Protein AF-A0A5C7VJB1-F1 (afdb_monomer)

Secondary structure (DSSP, 8-state):
-EEEEEETTS-EEEEE--SSS-HHHHHHHHHHTTEEEEEEE-----TT---TT------

Radius of gyration: 18.5 Å; Cα contacts (8 Å, |Δi|>4): 63; chains: 1; bounding box: 58×11×39 Å

Sequence (59 aa):
MKVMVIFKTGTSQVFIVPRDILAVEFRRLAESVGGEIHRIEFMQKNKFAAPKYALIKDI

Nearest PDB structures (foldseek):
  4hqb-assembly1_C  TM=8.046E-01  e=4.929E-01  Deinococcus radiodurans
  4hqb-assembly1_B  TM=7.818E-01  e=6.000E-01  Deinococcus radiodurans
  4exw-assembly1_A  TM=7.546E-01  e=1.953E+00  Deinococcus geothermalis DSM 11300
  7kif-assembly1_J  TM=4.800E-01  e=7.742E+00  Mycobacterium tuberculosis
  5vi5-assembly1_J  TM=4.207E-01  e=7.742E+00  Mycolicibacterium smegmatis MC2 155

pLDDT: mean 84.89, std 16.54, range [49.06, 97.88]

Mean predicted aligned error: 9.71 Å

Structure (mmCIF, N/CA/C/O backbone):
data_AF-A0A5C7VJB1-F1
#
_entry.id   AF-A0A5C7VJB1-F1
#
loop_
_atom_site.group_PDB
_atom_site.id
_atom_site.type_symbol
_atom_site.label_atom_id
_atom_site.label_alt_id
_atom_site.label_comp_id
_atom_site.label_asym_id
_at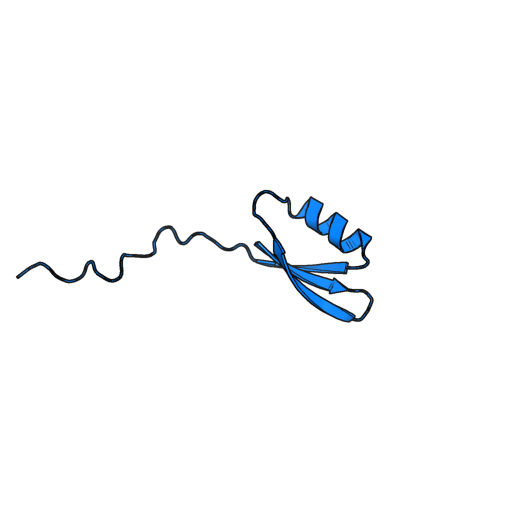om_site.label_entity_id
_atom_site.label_seq_id
_atom_site.pdbx_PDB_ins_code
_atom_site.Cartn_x
_atom_site.Cartn_y
_atom_site.Cartn_z
_atom_site.occupancy
_atom_site.B_iso_or_equiv
_atom_site.auth_seq_id
_atom_site.auth_comp_id
_atom_site.auth_asym_id
_atom_site.auth_atom_id
_atom_site.pdbx_PDB_model_num
ATOM 1 N N . MET A 1 1 ? 9.492 -0.718 -6.643 1.00 91.44 1 MET A N 1
ATOM 2 C CA . MET A 1 1 ? 9.729 0.140 -5.459 1.00 91.44 1 MET A CA 1
ATOM 3 C C . 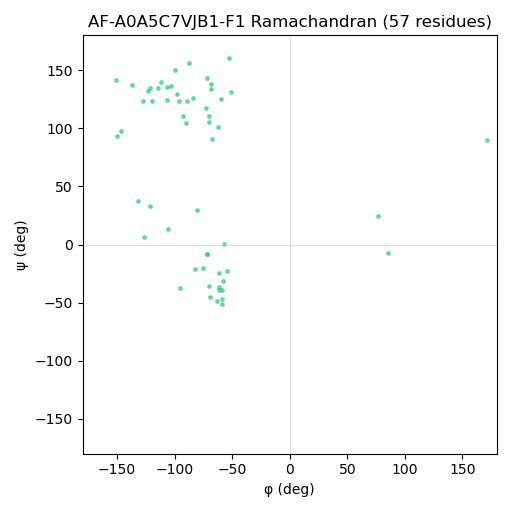MET A 1 1 ? 9.791 -0.746 -4.223 1.00 91.44 1 MET A C 1
ATOM 5 O O . MET A 1 1 ? 9.340 -1.883 -4.294 1.00 91.44 1 MET A O 1
ATOM 9 N N . LYS A 1 2 ? 10.349 -0.261 -3.116 1.00 95.12 2 LYS A N 1
ATOM 10 C CA . LYS A 1 2 ? 10.168 -0.879 -1.797 1.00 95.12 2 LYS A CA 1
ATOM 11 C C . LYS A 1 2 ? 9.236 0.001 -0.978 1.00 95.12 2 LYS A C 1
ATOM 13 O O . LYS A 1 2 ? 9.400 1.216 -1.000 1.00 95.12 2 LYS A O 1
ATOM 18 N N . VAL A 1 3 ? 8.269 -0.592 -0.290 1.00 95.88 3 VAL A N 1
ATOM 19 C CA . VAL A 1 3 ? 7.309 0.144 0.540 1.00 95.88 3 VAL A CA 1
ATOM 20 C C . VAL A 1 3 ? 7.293 -0.458 1.933 1.00 95.88 3 VAL A C 1
ATOM 22 O O . VAL A 1 3 ? 7.054 -1.652 2.077 1.00 95.88 3 VAL A O 1
ATOM 25 N N . MET A 1 4 ? 7.556 0.356 2.949 1.00 97.50 4 MET A N 1
ATOM 26 C CA . MET A 1 4 ? 7.389 -0.019 4.348 1.00 97.50 4 MET A CA 1
ATOM 27 C C . MET A 1 4 ? 5.967 0.321 4.783 1.00 97.50 4 MET A C 1
ATOM 29 O O . MET A 1 4 ? 5.548 1.477 4.686 1.00 97.50 4 MET A O 1
ATOM 33 N N . VAL A 1 5 ? 5.254 -0.689 5.269 1.00 97.75 5 VAL A N 1
ATOM 34 C CA . VAL A 1 5 ? 3.901 -0.579 5.814 1.00 97.75 5 VAL A CA 1
ATOM 35 C C . VAL A 1 5 ? 3.947 -0.903 7.299 1.00 97.75 5 VAL A C 1
ATOM 37 O O . VAL A 1 5 ? 4.575 -1.888 7.690 1.00 97.75 5 VAL A O 1
ATOM 40 N N . ILE A 1 6 ? 3.281 -0.088 8.111 1.00 97.88 6 ILE A N 1
ATOM 41 C CA . ILE A 1 6 ? 3.032 -0.362 9.528 1.00 97.88 6 ILE A CA 1
ATOM 42 C C . ILE A 1 6 ? 1.560 -0.736 9.664 1.00 97.88 6 ILE A C 1
ATOM 44 O O . ILE A 1 6 ? 0.682 0.006 9.234 1.00 97.88 6 ILE A O 1
ATOM 48 N N . PHE A 1 7 ? 1.286 -1.904 10.231 1.00 97.12 7 PHE A N 1
ATOM 49 C CA . PHE A 1 7 ? -0.071 -2.374 10.480 1.00 97.12 7 PHE A CA 1
ATOM 50 C C . PHE A 1 7 ? -0.576 -1.881 11.830 1.00 97.12 7 PHE A C 1
ATOM 52 O O . PHE A 1 7 ? 0.203 -1.663 12.756 1.00 97.12 7 PHE A O 1
ATOM 59 N N . LYS A 1 8 ? -1.901 -1.796 11.980 1.00 94.69 8 LYS A N 1
ATOM 60 C CA . LYS A 1 8 ? -2.562 -1.488 13.263 1.00 94.69 8 LYS A CA 1
ATOM 61 C C . LYS A 1 8 ? -2.156 -2.429 14.406 1.00 94.69 8 LYS A C 1
ATOM 63 O O . LYS A 1 8 ? -2.255 -2.050 15.565 1.00 94.69 8 LYS A O 1
ATOM 68 N N . THR A 1 9 ? -1.677 -3.634 14.091 1.00 94.50 9 THR A N 1
ATOM 69 C CA . THR A 1 9 ? -1.117 -4.590 15.061 1.00 94.50 9 THR A CA 1
ATOM 70 C C . THR A 1 9 ? 0.252 -4.172 15.614 1.00 94.50 9 THR A C 1
ATOM 72 O O . THR A 1 9 ? 0.771 -4.833 16.506 1.00 94.50 9 THR A O 1
ATOM 75 N N . GLY A 1 10 ? 0.871 -3.121 15.067 1.00 94.12 10 GLY A N 1
ATOM 76 C CA . GLY A 1 10 ? 2.240 -2.694 15.364 1.00 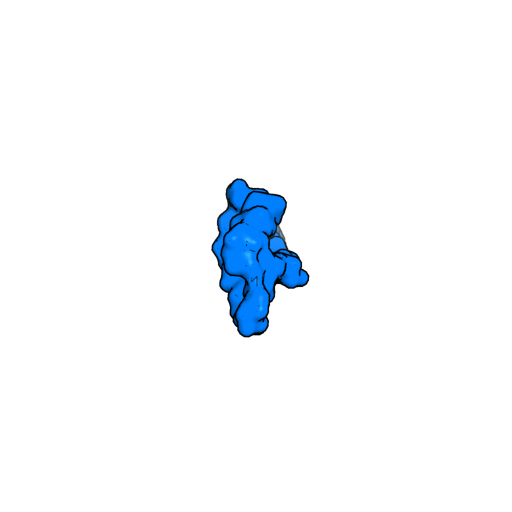94.12 10 GLY A CA 1
ATOM 77 C C . GLY A 1 10 ? 3.310 -3.410 14.532 1.00 94.12 10 GLY A C 1
ATOM 78 O O . GLY A 1 10 ? 4.476 -3.022 14.565 1.00 94.12 10 GLY A O 1
ATOM 79 N N . THR A 1 11 ? 2.943 -4.434 13.753 1.00 96.88 11 THR A N 1
ATOM 80 C CA . THR A 1 11 ? 3.875 -5.127 12.854 1.00 96.88 11 THR A CA 1
ATOM 81 C C . THR A 1 11 ? 4.284 -4.208 11.705 1.00 96.88 11 THR A C 1
ATOM 83 O O . THR A 1 11 ? 3.438 -3.531 11.123 1.00 96.88 11 THR A O 1
ATOM 86 N N . SER A 1 12 ? 5.564 -4.216 11.332 1.00 96.94 12 SER A N 1
ATOM 87 C CA . SER A 1 12 ? 6.046 -3.544 10.125 1.00 96.94 12 SER A CA 1
ATOM 88 C C . SER A 1 12 ? 6.509 -4.562 9.085 1.00 96.94 12 SER A C 1
ATOM 90 O O . SER A 1 12 ? 7.122 -5.574 9.418 1.00 96.94 12 SER A O 1
ATOM 92 N N . GLN A 1 13 ? 6.200 -4.303 7.815 1.00 97.06 13 GLN A N 1
ATOM 93 C CA . GLN A 1 13 ? 6.599 -5.156 6.698 1.00 97.06 13 GLN A CA 1
ATOM 94 C C . GLN A 1 13 ? 7.077 -4.305 5.529 1.00 97.06 13 GLN A C 1
ATOM 96 O O . GLN A 1 13 ? 6.456 -3.306 5.161 1.00 97.06 13 GLN A O 1
ATOM 101 N N . VAL A 1 14 ? 8.174 -4.736 4.908 1.00 97.19 14 VAL A N 1
ATOM 102 C CA . VAL A 1 14 ? 8.654 -4.160 3.652 1.00 97.19 14 VAL A CA 1
ATOM 103 C C . VAL A 1 14 ? 8.149 -5.010 2.493 1.00 97.19 14 VAL A C 1
ATOM 105 O O . VAL A 1 14 ? 8.418 -6.209 2.431 1.00 97.19 14 VAL A O 1
ATOM 108 N N . PHE A 1 15 ? 7.445 -4.378 1.562 1.00 95.94 15 PHE A N 1
ATOM 109 C CA . PHE A 1 15 ? 6.951 -4.981 0.332 1.00 95.94 15 PHE A CA 1
ATOM 110 C C . PHE A 1 15 ? 7.821 -4.565 -0.850 1.00 95.94 15 PHE A C 1
ATOM 112 O O . PHE A 1 15 ? 8.172 -3.392 -1.000 1.00 95.94 15 PHE A O 1
ATOM 119 N N . ILE A 1 16 ? 8.145 -5.521 -1.721 1.00 94.94 16 ILE A N 1
ATOM 120 C CA . ILE A 1 16 ? 8.715 -5.232 -3.038 1.00 94.94 16 ILE A CA 1
ATOM 121 C C . ILE A 1 16 ? 7.541 -5.092 -3.997 1.00 94.94 16 ILE A C 1
ATOM 123 O O . ILE A 1 16 ? 6.925 -6.081 -4.379 1.00 94.94 16 ILE A O 1
ATOM 127 N N . VAL A 1 17 ? 7.226 -3.854 -4.363 1.00 93.25 17 VAL A N 1
ATOM 128 C CA . VAL A 1 17 ? 6.084 -3.556 -5.229 1.00 93.25 17 VAL A CA 1
ATOM 129 C C . VAL A 1 17 ? 6.578 -3.375 -6.671 1.00 93.25 17 VAL A C 1
ATOM 131 O O . VAL A 1 17 ? 7.537 -2.613 -6.894 1.00 93.25 17 VAL A O 1
ATOM 134 N N . PRO A 1 18 ? 5.967 -4.065 -7.648 1.00 91.81 18 PRO A N 1
ATOM 135 C CA . PRO A 1 18 ? 6.211 -3.865 -9.074 1.00 91.81 18 PRO A CA 1
ATOM 136 C C . PRO A 1 18 ? 6.071 -2.397 -9.528 1.00 91.81 18 PRO A C 1
ATOM 138 O O . PRO A 1 18 ? 5.528 -1.555 -8.815 1.00 91.81 18 PRO A O 1
ATOM 141 N N . ARG A 1 19 ? 6.656 -2.047 -10.683 1.00 86.38 19 ARG A N 1
ATOM 142 C CA . ARG A 1 19 ? 6.703 -0.648 -11.177 1.00 86.38 19 ARG A CA 1
ATOM 143 C C . ARG A 1 19 ? 5.425 -0.203 -11.888 1.00 86.38 19 ARG A C 1
ATOM 145 O O . ARG A 1 19 ? 5.217 0.992 -12.045 1.00 86.38 19 ARG A O 1
ATOM 152 N N . ASP A 1 20 ? 4.648 -1.163 -12.349 1.00 92.19 20 ASP A N 1
ATOM 153 C CA . ASP A 1 20 ? 3.338 -1.038 -12.981 1.00 92.19 20 ASP A CA 1
ATOM 154 C C . ASP A 1 20 ? 2.222 -0.737 -11.973 1.00 92.19 20 ASP A C 1
ATOM 156 O O . ASP A 1 20 ? 1.202 -0.183 -12.363 1.00 92.19 20 ASP A O 1
ATOM 160 N N . ILE A 1 21 ? 2.432 -1.012 -10.681 1.00 94.06 21 ILE A N 1
ATOM 161 C CA . ILE A 1 21 ? 1.493 -0.626 -9.622 1.00 94.06 21 ILE A CA 1
ATOM 162 C C . ILE A 1 21 ? 1.753 0.819 -9.203 1.00 94.06 21 ILE A C 1
ATOM 164 O O . ILE A 1 21 ? 2.866 1.181 -8.802 1.00 94.06 21 ILE A O 1
ATOM 168 N N . LEU A 1 22 ? 0.707 1.646 -9.228 1.00 92.81 22 LEU A N 1
ATOM 169 C CA . LEU A 1 22 ? 0.798 3.018 -8.744 1.00 92.81 22 LEU A CA 1
ATOM 170 C C . LEU A 1 22 ? 0.902 3.048 -7.214 1.00 92.81 22 LEU A C 1
ATOM 172 O O . LEU A 1 22 ? 0.229 2.305 -6.501 1.00 92.81 22 LEU A O 1
ATOM 176 N N . ALA A 1 23 ? 1.686 3.985 -6.677 1.00 91.56 23 ALA A N 1
ATOM 177 C CA . ALA A 1 23 ? 1.810 4.156 -5.226 1.00 91.56 23 ALA A CA 1
ATOM 178 C C . ALA A 1 23 ? 0.455 4.442 -4.545 1.00 91.56 23 ALA A C 1
ATOM 180 O O . ALA A 1 23 ? 0.237 4.029 -3.408 1.00 91.56 23 ALA A O 1
ATOM 181 N N . VAL A 1 24 ? -0.465 5.117 -5.247 1.00 94.69 24 VAL A N 1
ATOM 182 C CA . VAL A 1 24 ? -1.825 5.391 -4.755 1.00 94.69 24 VAL A CA 1
ATOM 183 C C . VAL A 1 24 ? -2.695 4.136 -4.694 1.00 94.69 24 VAL A C 1
ATOM 185 O O . VAL A 1 24 ? -3.476 3.990 -3.760 1.00 94.69 24 VAL A O 1
ATOM 188 N N . GLU A 1 25 ? -2.540 3.212 -5.643 1.00 95.75 25 GLU A N 1
ATOM 189 C CA . GLU A 1 25 ? -3.249 1.929 -5.626 1.00 95.75 25 GLU A CA 1
ATOM 190 C C . GLU A 1 25 ? -2.722 1.051 -4.498 1.00 95.75 25 GLU A C 1
ATOM 192 O O . GLU A 1 25 ? -3.501 0.521 -3.708 1.00 95.75 25 GLU A O 1
ATOM 197 N N . PHE A 1 26 ? -1.395 0.978 -4.355 1.00 95.94 26 PHE A N 1
ATOM 198 C CA . PHE A 1 26 ? -0.778 0.241 -3.260 1.00 95.94 26 PHE A CA 1
ATOM 199 C C . PHE A 1 26 ? -1.174 0.806 -1.888 1.00 95.94 26 PHE A C 1
ATOM 201 O O . PHE A 1 26 ? -1.407 0.040 -0.957 1.00 95.94 26 PHE A O 1
ATOM 208 N N . ARG A 1 27 ? -1.313 2.135 -1.759 1.00 96.31 27 ARG A N 1
ATOM 209 C CA . ARG A 1 27 ? -1.812 2.769 -0.530 1.00 96.31 27 ARG A CA 1
ATOM 210 C C . ARG A 1 27 ? -3.207 2.279 -0.169 1.00 96.31 27 ARG A C 1
ATOM 212 O O . ARG A 1 27 ? -3.398 1.818 0.949 1.00 96.31 27 ARG A O 1
ATOM 219 N N . ARG A 1 28 ? -4.148 2.327 -1.116 1.00 97.56 28 ARG A N 1
ATOM 220 C CA . ARG A 1 28 ? -5.523 1.855 -0.892 1.00 97.56 28 ARG A CA 1
ATOM 221 C C . ARG A 1 28 ? -5.549 0.383 -0.483 1.00 97.56 28 ARG A C 1
ATOM 223 O O . ARG A 1 28 ? -6.306 0.008 0.406 1.00 97.56 28 ARG A O 1
ATOM 230 N N . LEU A 1 29 ? -4.696 -0.442 -1.097 1.00 95.44 29 LEU A N 1
ATOM 231 C CA . LEU A 1 29 ? -4.564 -1.851 -0.732 1.00 95.44 29 LEU A CA 1
ATOM 232 C C . LEU A 1 29 ? -4.052 -2.016 0.705 1.00 95.44 29 LEU A C 1
ATOM 234 O O . LEU A 1 29 ? -4.662 -2.752 1.475 1.00 95.44 29 LEU A O 1
ATOM 238 N N . ALA A 1 30 ? -2.986 -1.308 1.087 1.00 96.12 30 ALA A N 1
ATOM 239 C CA . ALA A 1 30 ? -2.464 -1.338 2.452 1.00 96.12 30 ALA A CA 1
ATOM 240 C C . ALA A 1 30 ? -3.528 -0.892 3.471 1.00 96.12 30 ALA A C 1
ATOM 242 O O . ALA A 1 30 ? -3.775 -1.600 4.444 1.00 96.12 30 ALA A O 1
ATOM 243 N N . GLU A 1 31 ? -4.226 0.213 3.204 1.00 97.00 31 GLU A N 1
ATOM 244 C CA . GLU A 1 31 ? -5.287 0.740 4.072 1.00 97.00 31 GLU A CA 1
ATOM 245 C C . GLU A 1 31 ? -6.446 -0.255 4.237 1.00 97.00 31 GLU A C 1
ATOM 247 O O . GLU A 1 31 ? -6.948 -0.432 5.350 1.00 97.00 31 GLU A O 1
ATOM 252 N N . SER A 1 32 ? -6.822 -0.969 3.167 1.00 97.25 32 SER A N 1
ATOM 253 C CA . SER A 1 32 ? -7.911 -1.960 3.191 1.00 97.25 32 SER A CA 1
ATOM 254 C C . SER A 1 32 ? -7.665 -3.133 4.149 1.00 97.25 32 SER A C 1
ATOM 256 O O . SER A 1 32 ? -8.618 -3.724 4.652 1.00 97.25 32 SER A O 1
ATOM 258 N N . VAL A 1 33 ? -6.399 -3.435 4.454 1.00 94.81 33 VAL A N 1
ATOM 259 C CA . VAL A 1 33 ? -5.990 -4.486 5.402 1.00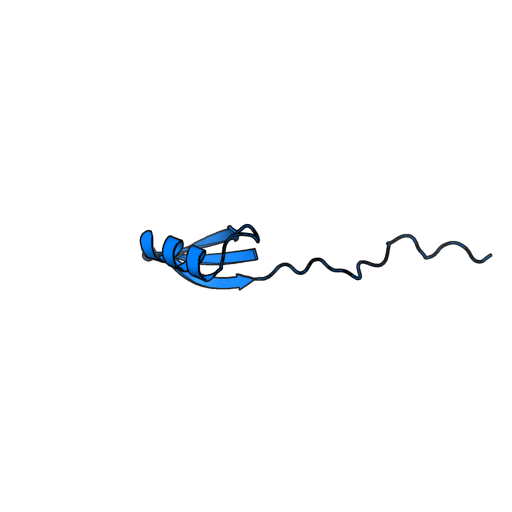 94.81 33 VAL A CA 1
ATOM 260 C C . VAL A 1 33 ? -5.485 -3.915 6.733 1.00 94.81 33 VAL A C 1
ATOM 262 O O . VAL A 1 33 ? -4.885 -4.625 7.537 1.00 94.81 33 VAL A O 1
ATOM 265 N N . GLY A 1 34 ? -5.722 -2.624 6.990 1.00 95.81 34 GLY A N 1
ATOM 266 C CA . GLY A 1 34 ? -5.318 -1.957 8.228 1.00 95.81 34 GLY A CA 1
ATOM 267 C C . GLY A 1 34 ? -3.829 -1.617 8.307 1.00 95.81 34 GLY A C 1
ATOM 268 O O . GLY A 1 34 ? -3.293 -1.518 9.411 1.00 95.81 34 GLY A O 1
ATOM 269 N N . GLY A 1 35 ? -3.164 -1.464 7.164 1.00 96.88 35 GLY A N 1
ATOM 270 C CA . GLY A 1 35 ? -1.800 -0.964 7.042 1.00 96.88 35 GLY A CA 1
ATOM 271 C C . GLY A 1 35 ? -1.741 0.511 6.646 1.00 96.88 35 GLY A C 1
ATOM 272 O O . GLY A 1 35 ? -2.597 1.012 5.926 1.00 96.88 35 GLY A O 1
ATOM 273 N N . GLU A 1 36 ? -0.689 1.197 7.077 1.00 97.44 36 GLU A N 1
ATOM 274 C CA . GLU A 1 36 ? -0.357 2.564 6.683 1.00 97.44 36 GLU A CA 1
ATOM 275 C C . GLU A 1 36 ? 1.031 2.590 6.036 1.00 97.44 36 GLU A C 1
ATOM 277 O O . GLU A 1 36 ? 1.982 1.986 6.541 1.00 97.44 36 GLU A O 1
ATOM 282 N N . ILE A 1 37 ? 1.167 3.285 4.902 1.00 96.25 37 ILE A N 1
ATOM 283 C CA . ILE A 1 37 ? 2.474 3.463 4.265 1.00 96.25 37 ILE A CA 1
ATOM 284 C C . ILE A 1 37 ? 3.303 4.445 5.088 1.00 96.25 37 ILE A C 1
ATOM 286 O O . ILE A 1 37 ? 2.987 5.628 5.148 1.00 96.25 37 ILE A O 1
ATOM 290 N N . HIS A 1 38 ? 4.428 3.967 5.612 1.00 95.69 38 HIS A N 1
ATOM 291 C CA . HIS A 1 38 ? 5.365 4.788 6.370 1.00 95.69 38 HIS A CA 1
ATOM 292 C C . HIS A 1 38 ? 6.515 5.327 5.507 1.00 95.69 38 HIS A C 1
ATOM 294 O O . HIS A 1 38 ? 6.964 6.457 5.682 1.00 95.69 38 HIS A O 1
ATOM 300 N N . ARG A 1 39 ? 7.011 4.530 4.549 1.00 95.00 39 ARG A N 1
ATOM 301 C CA . ARG A 1 39 ? 8.152 4.913 3.698 1.00 95.00 39 ARG A CA 1
ATOM 302 C C . ARG A 1 39 ? 8.084 4.252 2.327 1.00 95.00 39 ARG A C 1
ATOM 304 O O . ARG A 1 39 ? 7.749 3.075 2.224 1.00 95.00 39 ARG A O 1
ATOM 311 N N . ILE A 1 40 ? 8.462 4.988 1.282 1.00 93.75 40 ILE A N 1
ATOM 312 C CA . ILE A 1 40 ? 8.584 4.479 -0.091 1.00 93.75 40 ILE A CA 1
ATOM 313 C C . ILE A 1 40 ? 10.007 4.730 -0.592 1.00 93.75 40 ILE A C 1
ATOM 315 O O . ILE A 1 40 ? 10.519 5.842 -0.498 1.00 93.75 40 ILE A O 1
ATOM 319 N N . GLU A 1 41 ? 10.631 3.706 -1.168 1.00 93.00 41 GLU A N 1
ATOM 320 C CA . GLU A 1 41 ? 11.944 3.780 -1.804 1.00 93.00 41 GLU A CA 1
ATOM 321 C C . GLU A 1 41 ? 11.857 3.400 -3.284 1.00 93.00 41 GLU A C 1
ATOM 323 O O . GLU A 1 41 ? 11.443 2.296 -3.671 1.00 93.00 41 GLU A O 1
ATOM 328 N N . PHE A 1 42 ? 12.307 4.312 -4.139 1.00 87.88 42 PHE A N 1
ATOM 329 C CA . PHE A 1 42 ? 12.377 4.088 -5.575 1.00 87.88 42 PHE A CA 1
ATOM 330 C 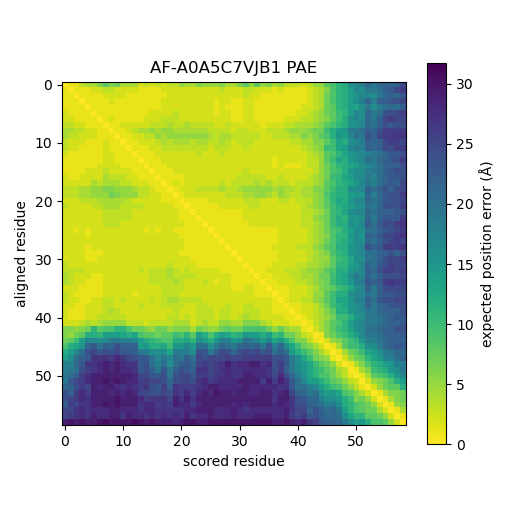C . PHE A 1 42 ? 13.757 3.559 -5.949 1.00 87.88 42 PHE A C 1
ATOM 332 O O . PHE A 1 42 ? 14.752 4.277 -5.906 1.00 87.88 42 PHE A O 1
ATOM 339 N N . MET A 1 43 ? 13.819 2.291 -6.360 1.00 79.56 43 MET A N 1
ATOM 340 C CA . MET A 1 43 ? 15.046 1.741 -6.930 1.00 79.56 43 MET A CA 1
ATOM 341 C C . MET A 1 43 ? 15.292 2.362 -8.304 1.00 79.56 43 MET A C 1
ATOM 343 O O . MET A 1 43 ? 14.622 2.007 -9.284 1.00 79.56 43 MET A O 1
ATOM 347 N N . GLN A 1 44 ? 16.259 3.272 -8.386 1.00 75.38 44 GLN A N 1
ATOM 348 C CA . GLN A 1 44 ? 16.758 3.766 -9.661 1.00 75.38 44 GLN A CA 1
ATOM 349 C C . GLN A 1 44 ? 17.503 2.629 -10.375 1.00 75.38 44 GLN A C 1
ATOM 351 O O . GLN A 1 44 ? 18.313 1.926 -9.774 1.00 75.38 44 GLN A O 1
ATOM 356 N N . LYS A 1 45 ? 17.230 2.426 -11.673 1.00 67.31 45 LYS A N 1
ATOM 357 C CA . LYS A 1 45 ? 18.177 1.677 -12.512 1.00 67.31 45 LYS A CA 1
ATOM 358 C C . LYS A 1 45 ? 19.376 2.603 -12.657 1.00 67.31 45 LYS A C 1
ATOM 360 O O . LYS A 1 45 ? 19.236 3.650 -13.284 1.00 67.31 45 LYS A O 1
ATOM 365 N N . ASN A 1 46 ? 20.502 2.253 -12.047 1.00 60.16 46 ASN A N 1
ATOM 366 C CA . ASN A 1 46 ? 21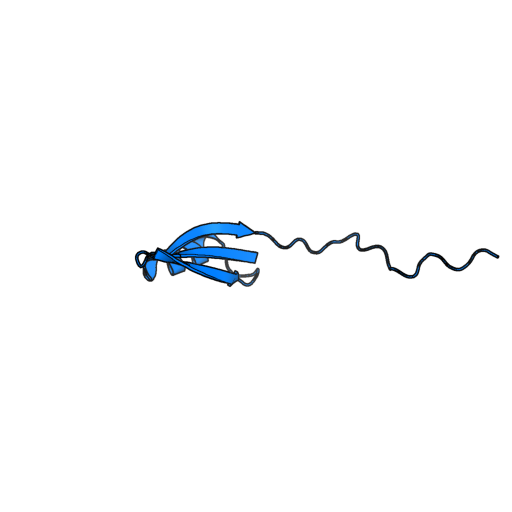.728 3.021 -12.193 1.00 60.16 46 ASN A CA 1
ATOM 367 C C . ASN A 1 46 ? 22.121 2.979 -13.680 1.00 60.16 46 ASN A C 1
ATOM 369 O O . ASN A 1 46 ? 22.608 1.959 -14.159 1.00 60.16 46 A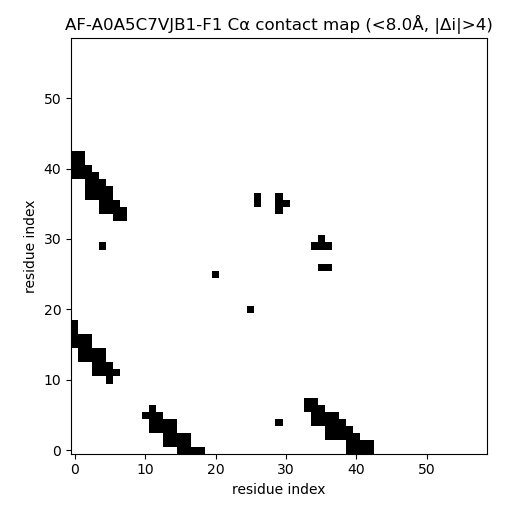SN A O 1
ATOM 373 N N . LYS A 1 47 ? 21.837 4.044 -14.441 1.00 58.50 47 LYS A N 1
ATOM 374 C CA . LYS A 1 47 ? 22.188 4.125 -15.873 1.00 58.50 47 LYS A CA 1
ATOM 375 C C . LYS A 1 47 ? 23.699 4.305 -16.093 1.00 58.50 47 LYS A C 1
ATOM 377 O O . LYS A 1 47 ? 24.157 4.199 -17.221 1.00 58.50 47 LYS A O 1
ATOM 382 N N . PHE A 1 48 ?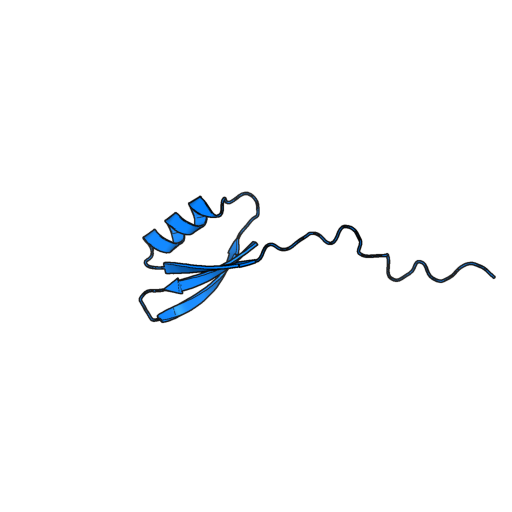 24.454 4.529 -15.015 1.00 58.91 48 PHE A N 1
ATOM 383 C CA . PHE A 1 48 ? 25.894 4.794 -15.005 1.00 58.91 48 PHE A CA 1
ATOM 384 C C . PHE A 1 48 ? 26.676 3.769 -14.175 1.00 58.91 48 PHE A C 1
ATOM 386 O O . PHE A 1 48 ? 27.669 4.111 -13.538 1.00 58.91 48 PHE A O 1
ATOM 393 N N . ALA A 1 49 ? 26.240 2.507 -14.133 1.00 59.91 49 ALA A N 1
ATOM 394 C CA . ALA A 1 49 ? 27.143 1.457 -13.676 1.00 59.91 49 ALA A CA 1
ATOM 395 C C . ALA A 1 49 ? 28.254 1.318 -14.729 1.00 59.91 49 ALA A C 1
ATOM 397 O O . ALA A 1 49 ? 28.086 0.609 -15.719 1.00 59.91 49 ALA A O 1
ATOM 398 N N . ALA A 1 50 ? 29.349 2.063 -14.551 1.00 60.97 50 ALA A N 1
ATOM 399 C CA . ALA A 1 50 ? 30.546 1.914 -15.361 1.00 60.97 50 ALA A CA 1
ATOM 400 C C . ALA A 1 50 ? 30.941 0.426 -15.370 1.00 60.97 50 ALA A C 1
ATOM 402 O O . ALA A 1 50 ? 30.948 -0.205 -14.303 1.00 60.97 50 ALA A O 1
ATOM 403 N N . PRO A 1 51 ? 31.218 -0.174 -16.539 1.00 59.41 51 PRO A N 1
ATOM 404 C CA . PRO A 1 51 ? 31.639 -1.562 -16.583 1.00 59.41 51 PRO A CA 1
ATOM 405 C C . PRO A 1 51 ? 32.930 -1.707 -15.771 1.00 59.41 51 PRO A C 1
ATOM 407 O O . PRO A 1 51 ? 33.920 -1.031 -16.043 1.00 59.41 51 PRO A O 1
ATOM 410 N N . LYS A 1 52 ? 32.925 -2.623 -14.792 1.00 57.19 52 LYS A N 1
ATOM 411 C CA . LYS A 1 52 ? 34.052 -2.944 -13.888 1.00 57.19 52 LYS A CA 1
ATOM 412 C C . LYS A 1 52 ? 35.354 -3.370 -14.599 1.00 57.19 52 LYS A C 1
ATOM 414 O O . LYS A 1 52 ? 36.333 -3.657 -13.923 1.00 57.19 52 LYS A O 1
ATOM 419 N N . TYR A 1 53 ? 35.371 -3.411 -15.932 1.00 57.72 53 TYR A N 1
ATOM 420 C CA . TYR A 1 53 ? 36.459 -3.942 -16.753 1.00 57.72 53 TYR A CA 1
ATOM 421 C C . TYR A 1 53 ? 36.986 -2.966 -17.821 1.00 57.72 53 TYR A C 1
ATOM 423 O O . TYR A 1 53 ? 37.838 -3.353 -18.609 1.00 57.72 53 TYR A O 1
ATOM 431 N N . ALA A 1 54 ? 36.539 -1.705 -17.863 1.00 56.12 54 ALA A N 1
ATOM 432 C CA . ALA A 1 54 ? 37.025 -0.724 -18.850 1.00 56.12 54 ALA A CA 1
ATOM 433 C C . ALA A 1 54 ? 38.386 -0.081 -18.491 1.00 56.12 5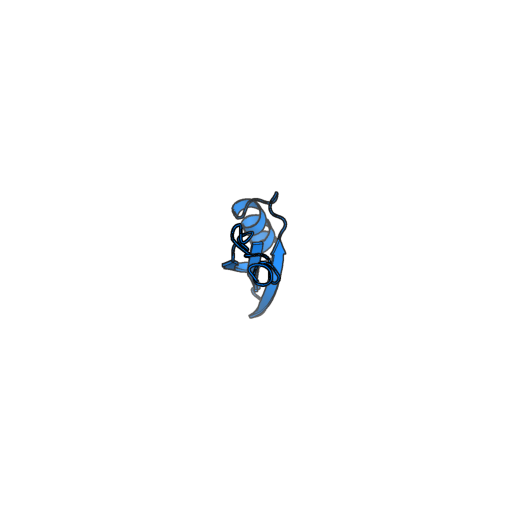4 ALA A C 1
ATOM 435 O O . ALA A 1 54 ? 38.643 1.061 -18.851 1.00 56.12 54 ALA A O 1
ATOM 436 N N . LEU A 1 55 ? 39.253 -0.796 -17.769 1.00 59.47 55 LEU A N 1
ATOM 437 C CA . LEU A 1 55 ? 40.548 -0.289 -17.301 1.00 59.47 55 LEU A CA 1
ATOM 438 C C . LEU A 1 55 ? 41.694 -1.268 -17.585 1.00 59.47 55 LEU A C 1
ATOM 440 O O . LEU A 1 55 ? 42.594 -1.408 -16.774 1.00 59.47 55 LEU A O 1
ATOM 444 N N . ILE A 1 56 ? 41.675 -1.964 -18.724 1.00 58.50 56 ILE A N 1
ATOM 445 C CA . ILE A 1 56 ? 42.903 -2.543 -19.286 1.00 58.50 56 ILE A CA 1
ATOM 446 C C . ILE A 1 56 ? 42.796 -2.514 -20.807 1.00 58.50 56 ILE A C 1
ATOM 448 O O . ILE A 1 56 ? 42.154 -3.383 -21.395 1.00 58.50 56 ILE A O 1
ATOM 452 N N . LYS A 1 57 ? 43.401 -1.498 -21.419 1.00 49.06 57 LYS A N 1
ATOM 453 C CA . LYS A 1 57 ? 44.134 -1.553 -22.693 1.00 49.06 57 LYS A CA 1
ATOM 454 C C . LYS A 1 57 ? 44.452 -0.123 -23.093 1.00 49.06 57 LYS A C 1
ATOM 456 O O . LYS A 1 57 ? 43.642 0.500 -23.752 1.00 49.06 57 LYS A O 1
ATOM 461 N N . ASP A 1 58 ? 45.607 0.336 -22.639 1.00 50.19 58 ASP A N 1
ATOM 462 C CA . ASP A 1 58 ? 46.520 1.166 -23.418 1.00 50.19 58 ASP A CA 1
ATOM 463 C C . ASP A 1 58 ? 47.918 0.818 -22.875 1.00 50.19 58 ASP A C 1
ATOM 465 O O . ASP A 1 58 ? 48.318 1.270 -21.802 1.00 50.19 58 ASP A O 1
ATOM 469 N N . ILE A 1 59 ? 48.556 -0.149 -23.547 1.00 50.53 59 ILE A N 1
ATOM 470 C CA . ILE A 1 59 ? 50.004 -0.414 -23.500 1.00 50.53 59 ILE A CA 1
ATOM 471 C C . ILE A 1 59 ? 50.604 0.395 -24.641 1.00 50.53 59 ILE A C 1
ATOM 473 O O . ILE A 1 59 ? 50.014 0.310 -25.744 1.00 50.53 59 ILE A O 1
#

Foldseek 3Di:
DWWWKQAPVRDIDIDDDDPPDDPVNVQVVQVVRRIHTDDDDDDDPPPPPPPPPPPDDDD

Solvent-accessible surface area (backbone atoms only — not comparable to full-atom values): 3823 Å² total; per-residue (Å²): 61,41,36,34,31,40,32,81,86,72,51,71,48,77,43,83,43,63,84,88,59,52,73,69,58,52,45,54,55,36,46,76,75,47,24,43,81,76,48,79,44,79,78,72,79,72,90,75,70,71,68,98,67,84,82,79,87,87,130